Protein AF-A0A536K9H9-F1 (afdb_monomer_lite)

Sequence (132 aa):
MARAPITSTPYPQSTPLVSPMLGVGPGNSGITGDVEVVKGSDAFTLTIRVHGLPPNSNHVSHIHLGSCAVNGSIDVPLQPLAADANGSATSITSVQKPYQIPPAGWYANVNQGPDLQGDDAKSMACGDLKAA

Foldseek 3Di:
DDDDDPPPDPDPWPDKFKWKKFFDDVPRQPKTWIWIWTFDPFKIKIKTKIFNADAQAKWWKFKAFAFPVDTHDGDGTFDIWGHHRRRITMGMGMGRGGPDADPRFIKMFIFNHHDCPDRRVHTGMMTTTDDD

Secondary structure (DSSP, 8-state):
-PPPP-------PPPPEEEEEEE-SGGGTT-EEEEEEEE-SS-EEEEEEEESPPTT-EE-EEEEEE-SSSEEEEEEE-PPEE--TTSEEEEEEEESS-----TT-EEEEEESSSS--GGGGSEEEEEEPPP-

Structure (mmCIF, N/CA/C/O backbone):
data_AF-A0A536K9H9-F1
#
_entry.id   AF-A0A536K9H9-F1
#
loop_
_atom_site.group_PDB
_atom_site.id
_atom_site.type_symbol
_atom_site.label_atom_id
_atom_site.label_alt_id
_atom_site.label_comp_id
_atom_site.label_asym_id
_atom_site.label_entity_id
_atom_site.label_seq_id
_atom_site.pdbx_PDB_ins_code
_atom_site.Cartn_x
_atom_site.Cartn_y
_atom_site.Cartn_z
_atom_site.occupancy
_atom_site.B_iso_or_equiv
_atom_site.auth_seq_id
_atom_site.auth_comp_id
_atom_site.auth_asym_id
_atom_site.auth_atom_id
_atom_site.pdbx_PDB_model_num
ATOM 1 N N . MET A 1 1 ? -32.248 -36.492 19.079 1.00 44.91 1 MET A N 1
ATOM 2 C CA . MET A 1 1 ? -31.679 -35.159 19.376 1.00 44.91 1 MET A CA 1
ATOM 3 C C . MET A 1 1 ? -31.451 -34.456 18.045 1.00 44.91 1 MET A C 1
ATOM 5 O O . MET A 1 1 ? -30.601 -34.905 17.291 1.00 44.91 1 MET A O 1
ATOM 9 N N . ALA A 1 2 ? -32.258 -33.456 17.691 1.00 42.00 2 ALA A N 1
ATOM 10 C CA . ALA A 1 2 ? -32.060 -32.689 16.459 1.00 42.00 2 ALA A CA 1
ATOM 11 C C . ALA A 1 2 ? -31.149 -31.488 16.764 1.00 42.00 2 ALA A C 1
ATOM 13 O O . ALA A 1 2 ? -31.453 -30.715 17.671 1.00 42.00 2 ALA A O 1
ATOM 14 N N . ARG A 1 3 ? -30.017 -31.352 16.053 1.00 52.72 3 ARG A N 1
ATOM 15 C CA . ARG A 1 3 ? -29.170 -30.147 16.119 1.00 52.72 3 ARG A CA 1
ATOM 16 C C . ARG A 1 3 ? -29.959 -28.979 15.531 1.00 52.72 3 ARG A C 1
ATOM 18 O O . ARG A 1 3 ? -30.448 -29.079 14.409 1.00 52.72 3 ARG A O 1
ATOM 25 N N . ALA A 1 4 ? -30.069 -27.895 16.292 1.00 45.06 4 ALA A N 1
ATOM 26 C CA . ALA A 1 4 ? -30.626 -26.640 15.812 1.00 45.06 4 ALA A CA 1
ATOM 27 C C . ALA A 1 4 ? -29.794 -26.096 14.629 1.00 45.06 4 ALA A C 1
ATOM 29 O O . ALA A 1 4 ? -28.568 -26.258 14.626 1.00 45.06 4 ALA A O 1
ATOM 30 N N . PRO A 1 5 ? -30.427 -25.460 13.629 1.00 50.78 5 PRO A N 1
ATOM 31 C CA . PRO A 1 5 ? -29.712 -24.795 12.549 1.00 50.78 5 PRO A CA 1
ATOM 32 C C . PRO A 1 5 ? -28.959 -23.579 13.105 1.00 50.78 5 PRO A C 1
ATOM 34 O O . PRO A 1 5 ? -29.534 -22.745 13.800 1.00 50.78 5 PRO A O 1
ATOM 37 N N . ILE A 1 6 ? -27.664 -23.479 12.799 1.00 51.41 6 ILE A N 1
ATOM 38 C CA . ILE A 1 6 ? -26.878 -22.269 13.052 1.00 51.41 6 ILE A CA 1
ATOM 39 C C . ILE A 1 6 ? -27.337 -21.180 12.080 1.00 51.41 6 ILE A C 1
ATOM 41 O O . ILE A 1 6 ? -26.872 -21.088 10.949 1.00 51.41 6 ILE A O 1
ATOM 45 N N . THR A 1 7 ? -28.283 -20.350 12.501 1.00 46.03 7 THR A N 1
ATOM 46 C CA . THR A 1 7 ? -28.544 -19.073 11.838 1.00 46.03 7 THR A CA 1
ATOM 47 C C . THR A 1 7 ? -27.349 -18.163 12.109 1.00 46.03 7 THR A C 1
ATOM 49 O O . THR A 1 7 ? -27.261 -17.557 13.175 1.00 46.03 7 THR A O 1
ATOM 52 N N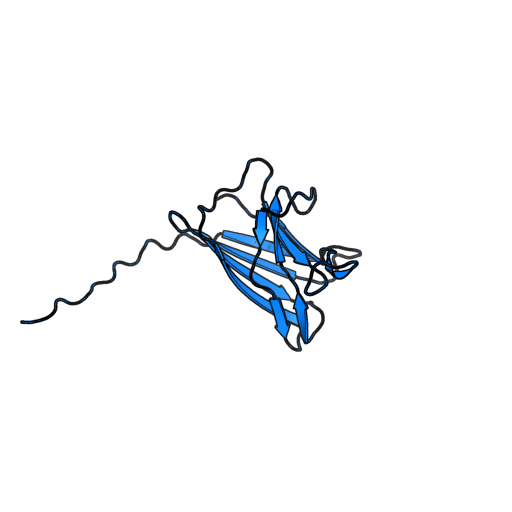 . SER A 1 8 ? -26.398 -18.098 11.174 1.00 50.84 8 SER A N 1
ATOM 53 C CA . SER A 1 8 ? -25.361 -17.069 11.186 1.00 50.84 8 SER A CA 1
ATOM 54 C C . SER A 1 8 ? -26.043 -15.729 10.938 1.00 50.84 8 SER A C 1
ATOM 56 O O . SER A 1 8 ? -26.397 -15.397 9.807 1.00 50.84 8 SER A O 1
ATOM 58 N N . THR A 1 9 ? -26.280 -14.967 11.999 1.00 47.25 9 THR A N 1
ATOM 59 C CA . THR A 1 9 ? -26.594 -13.545 11.874 1.00 47.25 9 THR A CA 1
ATOM 60 C C . THR A 1 9 ? -25.481 -12.890 11.054 1.00 47.25 9 THR A C 1
ATOM 62 O O . THR A 1 9 ? -24.316 -13.049 11.435 1.00 47.25 9 THR A O 1
ATOM 65 N N . PRO A 1 10 ? -25.781 -12.187 9.947 1.00 50.06 10 PRO A N 1
ATOM 66 C CA . PRO A 1 10 ? -24.763 -11.413 9.258 1.00 50.06 10 PRO A CA 1
ATOM 67 C C . PRO A 1 10 ? -24.247 -10.372 10.252 1.00 50.06 10 PRO A C 1
ATOM 69 O O . PRO A 1 10 ? -25.003 -9.518 10.718 1.00 50.06 10 PRO A O 1
ATOM 72 N N . TYR A 1 11 ? -22.973 -10.487 10.635 1.00 50.34 11 TYR A N 1
ATOM 73 C CA . TYR A 1 11 ? -22.268 -9.393 11.297 1.00 50.34 11 TYR A CA 1
ATOM 74 C C . TYR A 1 11 ? -22.500 -8.148 10.431 1.00 50.34 11 TYR A C 1
ATOM 76 O O . TYR A 1 11 ? -22.393 -8.280 9.208 1.00 50.34 11 TYR A O 1
ATOM 84 N N . PRO A 1 12 ? -22.839 -6.973 10.990 1.00 53.72 12 PRO A N 1
ATOM 85 C CA . PRO A 1 12 ? -22.925 -5.767 10.181 1.00 53.72 12 PRO A CA 1
ATOM 86 C C . PRO A 1 12 ? -21.550 -5.561 9.540 1.00 53.72 12 PRO A C 1
ATOM 88 O O . PRO A 1 12 ? -20.596 -5.186 10.220 1.00 53.72 12 PRO A O 1
ATOM 91 N N . GLN A 1 13 ? -21.421 -5.899 8.253 1.00 57.66 13 GLN A N 1
ATOM 92 C CA . GLN A 1 13 ? -20.197 -5.649 7.511 1.00 57.66 13 GLN A CA 1
ATOM 93 C C . GLN A 1 13 ? -20.025 -4.139 7.512 1.00 57.66 13 GLN A C 1
ATOM 95 O O . GLN A 1 13 ? -20.886 -3.405 7.023 1.00 57.66 13 GLN A O 1
ATOM 100 N N . SER A 1 14 ? -18.949 -3.674 8.140 1.00 70.56 14 SER A N 1
ATOM 101 C CA . SER A 1 14 ? -18.581 -2.272 8.061 1.00 70.56 14 SER A CA 1
ATOM 102 C C . SER A 1 14 ? -18.417 -1.905 6.587 1.00 70.56 14 SER A C 1
ATOM 104 O O . SER A 1 14 ? -17.846 -2.675 5.811 1.00 70.56 14 SER A O 1
ATOM 106 N N . THR A 1 15 ? -18.955 -0.752 6.186 1.00 86.50 15 THR A N 1
ATOM 107 C CA . THR A 1 15 ? -18.732 -0.221 4.839 1.00 86.50 15 THR A CA 1
ATOM 108 C C . THR A 1 15 ? -17.222 -0.141 4.599 1.00 86.50 15 THR A C 1
ATOM 110 O O . THR A 1 15 ? -16.534 0.477 5.422 1.00 86.50 15 THR A O 1
ATOM 113 N N . PRO A 1 16 ? -16.694 -0.747 3.520 1.00 93.19 16 PRO A N 1
ATOM 114 C CA . PRO A 1 16 ? -15.275 -0.659 3.219 1.00 93.19 16 PRO A CA 1
ATOM 115 C C . PRO A 1 16 ? -14.850 0.796 3.008 1.00 93.19 16 PRO A C 1
ATOM 117 O O . PRO A 1 16 ? -15.527 1.563 2.319 1.00 93.19 16 PRO A O 1
ATOM 120 N N . LEU A 1 17 ? -13.718 1.177 3.594 1.00 95.44 17 LEU A N 1
ATOM 121 C CA . LEU A 1 17 ? -13.070 2.459 3.334 1.00 95.44 17 LEU A CA 1
ATOM 122 C C . LEU A 1 17 ? -12.069 2.260 2.204 1.00 95.44 17 LEU A C 1
ATOM 124 O O . LEU A 1 17 ? -11.162 1.445 2.339 1.00 95.44 17 LEU A O 1
ATOM 128 N N . VAL A 1 18 ? -12.222 3.007 1.112 1.00 96.94 18 VAL A N 1
ATOM 129 C CA . VAL A 1 18 ? -11.329 2.911 -0.049 1.00 96.94 18 VAL A CA 1
ATOM 130 C C . VAL A 1 18 ? -10.540 4.209 -0.214 1.00 96.94 18 VAL A C 1
ATOM 132 O O . VAL A 1 18 ? -11.107 5.311 -0.320 1.00 96.94 18 VAL A O 1
ATOM 135 N N . SER A 1 19 ? -9.220 4.065 -0.245 1.00 97.62 19 SER A N 1
ATOM 136 C CA . SER A 1 19 ? -8.255 5.131 -0.502 1.00 97.62 19 SER A CA 1
ATOM 137 C C . SER A 1 19 ? -7.493 4.846 -1.795 1.00 97.62 19 SER A C 1
ATOM 139 O O . SER A 1 19 ? -7.047 3.717 -1.982 1.00 97.62 19 SER A O 1
ATOM 141 N N . PRO A 1 20 ? -7.314 5.833 -2.689 1.00 97.44 20 PRO A N 1
ATOM 142 C CA . PRO A 1 20 ? -6.485 5.643 -3.872 1.00 97.44 20 PRO A CA 1
ATOM 143 C C . PRO A 1 20 ? -5.023 5.437 -3.468 1.00 97.44 20 PRO A C 1
ATOM 145 O O . PRO A 1 20 ? -4.535 6.076 -2.535 1.00 97.44 20 PRO A O 1
ATOM 148 N N . MET A 1 21 ? -4.325 4.586 -4.214 1.00 96.81 21 MET A N 1
ATOM 149 C CA . MET A 1 21 ? -2.881 4.422 -4.132 1.00 96.81 21 MET A CA 1
ATOM 150 C C . MET A 1 21 ? -2.253 4.823 -5.462 1.00 96.81 21 MET A C 1
ATOM 152 O O . MET A 1 21 ? -2.638 4.328 -6.521 1.00 96.81 21 MET A O 1
ATOM 156 N N . LEU A 1 22 ? -1.299 5.747 -5.411 1.00 96.31 22 LEU A N 1
ATOM 157 C CA . LEU A 1 22 ? -0.685 6.338 -6.594 1.00 96.31 22 LEU A CA 1
ATOM 158 C C . LEU A 1 22 ? 0.825 6.159 -6.553 1.00 96.31 22 LEU A C 1
ATOM 160 O O . LEU A 1 22 ? 1.443 6.182 -5.488 1.00 96.31 22 LEU A O 1
ATOM 164 N N . GLY A 1 23 ? 1.413 5.995 -7.732 1.00 92.50 23 GLY A N 1
ATOM 165 C CA . GLY A 1 23 ? 2.851 5.919 -7.890 1.00 92.50 23 GLY A CA 1
ATOM 166 C C . GLY A 1 23 ? 3.566 7.205 -7.478 1.00 92.50 23 GLY A C 1
ATOM 167 O O . GLY A 1 23 ? 3.085 8.312 -7.731 1.00 92.50 23 GLY A O 1
ATOM 168 N N . VAL A 1 24 ? 4.740 7.055 -6.870 1.00 87.31 24 VAL A N 1
ATOM 169 C CA . VAL A 1 24 ? 5.606 8.164 -6.451 1.00 87.31 24 VAL A CA 1
ATOM 170 C C . VAL A 1 24 ? 6.867 8.222 -7.317 1.00 87.31 24 VAL A C 1
ATOM 172 O O . VAL A 1 24 ? 7.371 7.203 -7.783 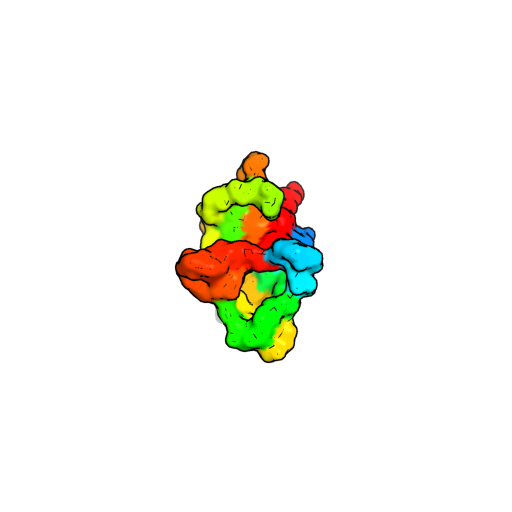1.00 87.31 24 VAL A O 1
ATOM 175 N N . GLY A 1 25 ? 7.379 9.431 -7.557 1.00 79.44 25 GLY A N 1
ATOM 176 C CA . GLY A 1 25 ? 8.531 9.681 -8.431 1.00 79.44 25 GLY A CA 1
ATOM 177 C C . GLY A 1 25 ? 8.192 10.560 -9.643 1.00 79.44 25 GLY A C 1
ATOM 178 O O . GLY A 1 25 ? 7.076 11.080 -9.740 1.00 79.44 25 GLY A O 1
ATOM 179 N N . PRO A 1 26 ? 9.146 10.770 -10.571 1.00 68.94 26 PRO A N 1
ATOM 180 C CA . PRO A 1 26 ? 8.931 11.607 -11.749 1.00 68.94 26 PRO A CA 1
ATOM 181 C C . PRO A 1 26 ? 7.723 11.127 -12.567 1.00 68.94 26 PRO A C 1
ATOM 183 O O . PRO A 1 26 ? 7.652 9.964 -12.957 1.00 68.94 26 PRO A O 1
ATOM 186 N N . GLY A 1 27 ? 6.756 12.017 -12.807 1.00 69.56 27 GLY A N 1
ATOM 187 C CA . GLY A 1 27 ? 5.558 11.702 -13.594 1.00 69.56 27 GLY A CA 1
ATOM 188 C C . GLY A 1 27 ? 4.612 10.670 -12.962 1.00 69.56 27 GLY A C 1
ATOM 189 O O . GLY A 1 27 ? 3.889 10.003 -13.696 1.00 69.56 27 GLY A O 1
ATOM 190 N N . ASN A 1 28 ? 4.619 10.510 -11.632 1.00 66.38 28 ASN A N 1
ATOM 191 C CA . ASN A 1 28 ? 3.802 9.547 -10.873 1.00 66.38 28 ASN A CA 1
ATOM 192 C C . ASN A 1 2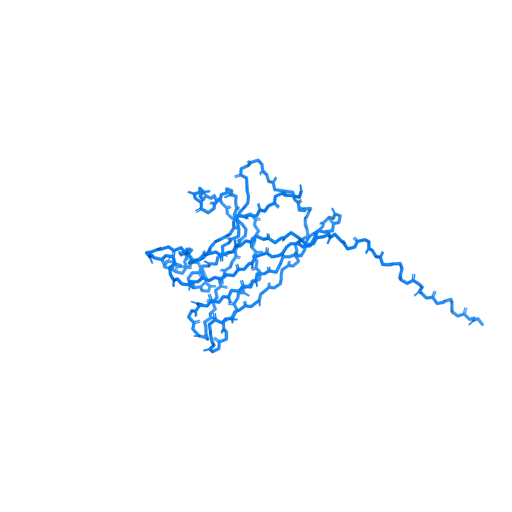8 ? 4.057 8.066 -11.218 1.00 66.38 28 ASN A C 1
ATOM 194 O O . ASN A 1 28 ? 3.249 7.213 -10.860 1.00 66.38 28 ASN A O 1
ATOM 198 N N . SER A 1 29 ? 5.161 7.728 -11.901 1.00 85.25 29 SER A N 1
ATOM 199 C CA . SER A 1 29 ? 5.581 6.371 -12.331 1.00 85.25 29 SER A CA 1
ATOM 200 C C . SER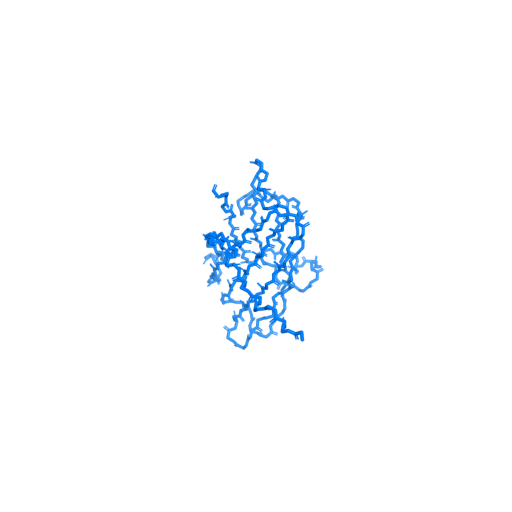 A 1 29 ? 4.594 5.552 -13.192 1.00 85.25 29 SER A C 1
ATOM 202 O O . SER A 1 29 ? 4.993 4.545 -13.767 1.00 85.25 29 SER A O 1
ATOM 204 N N . GLY A 1 30 ? 3.326 5.959 -13.305 1.00 91.50 30 GLY A N 1
ATOM 205 C CA . GLY A 1 30 ? 2.250 5.187 -13.934 1.00 91.50 30 GLY A CA 1
ATOM 206 C C . GLY A 1 30 ? 1.607 4.129 -13.026 1.00 91.50 30 GLY A C 1
ATOM 207 O O . GLY A 1 30 ? 0.603 3.539 -13.422 1.00 91.50 30 GLY A O 1
ATOM 208 N N . ILE A 1 31 ? 2.132 3.908 -11.814 1.00 96.38 31 ILE A N 1
ATOM 209 C CA . ILE A 1 31 ? 1.543 2.976 -10.845 1.00 96.38 31 ILE A CA 1
ATOM 210 C C . ILE A 1 31 ? 0.213 3.531 -10.329 1.00 96.38 31 ILE A C 1
ATOM 212 O O . ILE A 1 31 ? 0.105 4.701 -9.951 1.00 96.38 31 ILE A O 1
ATOM 216 N N . THR A 1 32 ? -0.802 2.672 -10.292 1.00 97.31 32 THR A N 1
ATOM 217 C CA . THR A 1 32 ? -2.146 2.992 -9.792 1.00 97.31 32 THR A CA 1
ATOM 218 C C . THR A 1 32 ? -2.680 1.855 -8.938 1.00 97.31 32 THR A C 1
ATOM 220 O O . THR A 1 32 ? -2.189 0.728 -9.009 1.00 97.31 32 THR A O 1
ATOM 223 N N . GLY A 1 33 ? -3.684 2.143 -8.121 1.00 97.38 33 GLY A N 1
ATOM 224 C CA . GLY A 1 33 ? -4.270 1.151 -7.241 1.00 97.38 33 GLY A CA 1
ATOM 225 C C . GLY A 1 33 ? -5.176 1.754 -6.185 1.00 97.38 33 GLY A C 1
ATOM 226 O O . GLY A 1 33 ? -5.506 2.944 -6.210 1.00 97.38 33 GLY A O 1
ATOM 227 N N . ASP A 1 34 ? -5.538 0.918 -5.225 1.00 98.31 34 ASP A N 1
ATOM 228 C CA . ASP A 1 34 ? -6.311 1.296 -4.055 1.00 98.31 34 ASP A CA 1
ATOM 229 C C . ASP A 1 34 ? -5.919 0.475 -2.828 1.00 98.31 34 ASP A C 1
ATOM 231 O O . ASP A 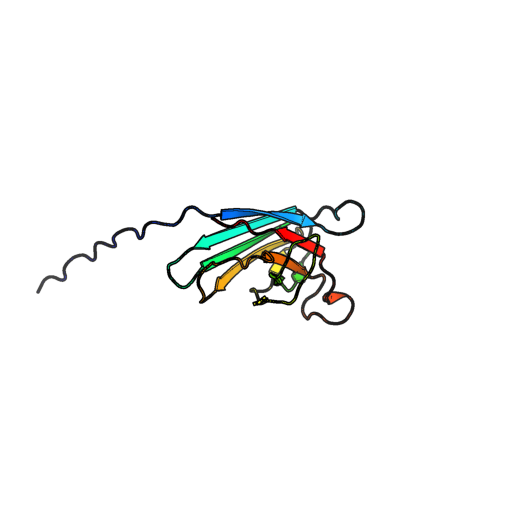1 34 ? -5.311 -0.598 -2.911 1.00 98.31 34 ASP A O 1
ATOM 235 N N . VAL A 1 35 ? -6.281 1.026 -1.676 1.00 98.25 35 VAL A N 1
ATOM 236 C CA . VAL A 1 35 ? -6.262 0.352 -0.390 1.00 98.25 35 VAL A CA 1
ATOM 237 C C . VAL A 1 35 ? -7.680 0.336 0.148 1.00 98.25 35 VAL A C 1
ATOM 239 O O . VAL A 1 35 ? -8.281 1.386 0.384 1.00 98.25 35 VAL A O 1
ATOM 242 N N . GLU A 1 36 ? -8.198 -0.864 0.364 1.00 97.88 36 GLU A N 1
ATOM 243 C CA . GLU A 1 36 ? -9.506 -1.104 0.951 1.00 97.88 36 GLU A CA 1
ATOM 244 C C . GLU A 1 36 ? -9.351 -1.593 2.390 1.00 97.88 36 GLU A C 1
ATOM 246 O O . GLU A 1 36 ? -8.622 -2.547 2.660 1.00 97.88 36 GLU A O 1
ATOM 251 N N . VAL A 1 37 ? -10.071 -0.963 3.314 1.00 97.69 37 VAL A N 1
ATOM 252 C CA . VAL A 1 37 ? -10.092 -1.332 4.728 1.00 97.69 37 VAL A CA 1
ATOM 253 C C . VAL A 1 37 ? -11.496 -1.750 5.138 1.00 97.69 37 VAL A C 1
ATOM 255 O O . VAL A 1 37 ? -12.443 -0.971 5.041 1.00 97.69 37 VAL A O 1
ATOM 258 N N . VAL A 1 38 ? -11.607 -2.952 5.700 1.00 96.00 38 VAL A N 1
ATOM 259 C CA . VAL A 1 38 ? -12.816 -3.447 6.367 1.00 96.00 38 VAL A CA 1
ATOM 260 C C . VAL A 1 38 ? -12.543 -3.547 7.865 1.00 96.00 38 VAL A C 1
ATOM 262 O O . VAL A 1 38 ? -11.669 -4.297 8.305 1.00 96.00 38 VAL A O 1
ATOM 265 N N . LYS A 1 39 ? -13.287 -2.779 8.663 1.00 93.88 39 LYS A N 1
ATOM 266 C CA . LYS A 1 39 ? -13.102 -2.679 10.119 1.00 93.88 39 LYS A CA 1
ATOM 267 C C . LYS A 1 39 ? -13.862 -3.785 10.859 1.00 93.88 39 LYS A C 1
ATOM 269 O O . LYS A 1 39 ? -15.034 -4.026 10.573 1.00 93.88 39 LYS A O 1
ATOM 274 N N . GLY A 1 40 ? -13.226 -4.388 11.853 1.00 91.12 40 GLY A N 1
ATOM 275 C CA . GLY A 1 40 ? -13.850 -5.158 12.933 1.00 91.12 40 GLY A CA 1
ATOM 276 C C . GLY A 1 40 ? -13.808 -4.385 14.258 1.00 91.12 40 GLY A C 1
ATOM 277 O O . GLY A 1 40 ? -13.441 -3.211 14.277 1.00 91.12 40 GLY A O 1
ATOM 278 N N . SER A 1 41 ? -14.188 -5.031 15.367 1.00 86.94 41 SER A N 1
ATOM 279 C CA . SER A 1 41 ? -14.136 -4.411 16.705 1.00 86.94 41 SER A CA 1
ATOM 280 C C . SER A 1 41 ? -12.696 -4.172 17.171 1.00 86.94 41 SER A C 1
ATOM 282 O O . SER A 1 41 ? -12.353 -3.062 17.558 1.00 86.94 41 SER A O 1
ATOM 284 N N . ASP A 1 42 ? -11.849 -5.197 17.046 1.00 92.25 42 ASP A N 1
ATOM 285 C CA . ASP A 1 42 ? -10.467 -5.214 17.557 1.00 92.25 42 ASP A CA 1
ATOM 286 C C . ASP A 1 42 ? -9.450 -5.626 16.487 1.00 92.25 42 ASP A C 1
ATOM 288 O O . ASP A 1 42 ? -8.294 -5.935 16.768 1.00 92.25 42 ASP A O 1
ATOM 292 N N . ALA A 1 43 ? -9.894 -5.641 15.235 1.00 95.44 43 ALA A N 1
ATOM 293 C CA . ALA A 1 43 ? -9.092 -5.994 14.081 1.00 95.44 43 ALA A CA 1
ATOM 294 C C . ALA A 1 43 ? -9.575 -5.219 12.857 1.00 95.44 43 ALA A C 1
ATOM 296 O O . ALA A 1 43 ? -10.690 -4.697 12.834 1.00 95.44 43 ALA A O 1
ATOM 297 N N . PHE A 1 44 ? -8.771 -5.198 11.805 1.00 96.38 44 PHE A N 1
ATOM 298 C CA . PHE A 1 44 ? -9.225 -4.811 10.474 1.00 96.38 44 PHE A CA 1
ATOM 299 C C . PHE A 1 44 ? -8.545 -5.659 9.409 1.00 96.38 44 PHE A C 1
ATOM 301 O O . PHE A 1 44 ? -7.470 -6.217 9.624 1.00 96.38 44 PHE A O 1
ATOM 308 N N . THR A 1 45 ? -9.192 -5.766 8.255 1.00 97.69 45 THR A N 1
ATOM 309 C CA . THR A 1 45 ? -8.593 -6.349 7.056 1.00 97.69 45 THR A CA 1
ATOM 310 C C . THR A 1 45 ? -8.254 -5.227 6.097 1.00 97.69 45 THR A C 1
ATOM 312 O O . THR A 1 45 ? -9.089 -4.358 5.852 1.00 97.69 45 THR A O 1
ATOM 315 N N . LEU A 1 46 ? -7.034 -5.250 5.576 1.00 97.75 46 LEU A N 1
ATOM 316 C CA . LEU A 1 46 ? -6.538 -4.314 4.583 1.00 97.75 46 LEU A CA 1
ATOM 317 C C . LEU A 1 46 ? -6.227 -5.083 3.300 1.00 97.75 46 LEU A C 1
ATOM 319 O O . LEU A 1 46 ? -5.467 -6.050 3.331 1.00 97.75 46 LEU A O 1
ATOM 323 N N . THR A 1 47 ? -6.816 -4.652 2.190 1.00 98.56 47 THR A N 1
ATOM 324 C CA . THR A 1 47 ? -6.538 -5.174 0.851 1.00 98.56 47 THR A CA 1
ATOM 325 C C . THR A 1 47 ? -5.826 -4.100 0.046 1.00 98.56 47 THR A C 1
ATOM 327 O O . THR A 1 47 ? -6.375 -3.019 -0.135 1.00 98.56 47 THR A O 1
ATOM 330 N N . ILE A 1 48 ? -4.618 -4.390 -0.435 1.00 98.50 48 ILE A N 1
ATOM 331 C CA . ILE A 1 48 ? -3.903 -3.539 -1.393 1.00 98.50 48 ILE A CA 1
ATOM 332 C C . ILE A 1 48 ? -4.086 -4.136 -2.781 1.00 98.50 48 ILE A C 1
ATOM 334 O O . ILE A 1 48 ? -3.835 -5.328 -2.964 1.00 98.50 48 ILE A O 1
ATOM 338 N N . ARG A 1 49 ? -4.472 -3.307 -3.754 1.00 98.62 49 ARG A N 1
ATOM 339 C CA . ARG A 1 49 ? -4.527 -3.652 -5.181 1.00 98.62 49 ARG A CA 1
ATOM 340 C C . ARG A 1 49 ? -3.671 -2.669 -5.957 1.00 98.62 49 ARG A C 1
ATOM 342 O O . ARG A 1 49 ? -3.805 -1.465 -5.758 1.00 98.62 49 ARG A O 1
ATOM 349 N N . VAL A 1 50 ? -2.782 -3.171 -6.810 1.00 98.12 50 VAL A N 1
ATOM 350 C CA . VAL A 1 50 ? -1.799 -2.341 -7.523 1.00 98.12 50 VAL A CA 1
ATOM 351 C C . VAL A 1 50 ? -1.637 -2.815 -8.950 1.00 98.12 50 VAL A C 1
ATOM 353 O O . VAL A 1 50 ? -1.618 -4.018 -9.204 1.00 98.12 50 VAL A O 1
ATOM 356 N N . HIS A 1 51 ? -1.448 -1.861 -9.852 1.00 98.12 51 HIS A N 1
ATOM 357 C CA . HIS A 1 51 ? -1.129 -2.069 -11.255 1.00 98.12 51 HIS A CA 1
ATOM 358 C C . HIS A 1 51 ? 0.083 -1.227 -11.652 1.00 98.12 51 HIS A C 1
ATOM 360 O O . HIS A 1 51 ? 0.273 -0.122 -11.141 1.00 98.12 51 HIS A O 1
ATOM 366 N N . GLY A 1 52 ? 0.870 -1.728 -12.604 1.00 96.38 52 GLY A N 1
ATOM 367 C CA . GLY A 1 52 ? 2.059 -1.041 -13.115 1.00 96.38 52 GLY A CA 1
ATOM 368 C C . GLY A 1 52 ? 3.336 -1.322 -12.320 1.00 96.38 52 GLY A C 1
ATOM 369 O O . GLY A 1 52 ? 4.320 -0.604 -12.482 1.00 96.38 52 GLY A O 1
ATOM 370 N N . LEU A 1 53 ? 3.340 -2.355 -11.471 1.00 97.00 53 LEU A N 1
ATOM 371 C CA . LEU A 1 53 ? 4.568 -2.872 -10.865 1.00 97.00 53 LEU A CA 1
ATOM 372 C C . LEU A 1 53 ? 5.452 -3.537 -11.941 1.00 97.00 53 LEU A C 1
ATOM 374 O O . LEU A 1 53 ? 4.935 -3.952 -12.984 1.00 97.00 53 LEU A O 1
ATOM 378 N N . PRO A 1 54 ? 6.771 -3.683 -11.715 1.00 96.44 54 PRO A N 1
ATOM 379 C CA . PRO A 1 54 ? 7.594 -4.568 -12.530 1.00 96.44 54 PRO A CA 1
ATOM 380 C C . PRO A 1 54 ? 6.940 -5.963 -12.656 1.00 96.44 54 PRO A C 1
ATOM 382 O O . PRO A 1 54 ? 6.458 -6.504 -11.666 1.00 96.44 54 PRO A O 1
ATOM 385 N N . PRO A 1 55 ? 6.858 -6.563 -13.854 1.00 98.12 55 PRO A N 1
ATOM 386 C CA . PRO A 1 55 ? 6.276 -7.896 -13.994 1.00 98.12 55 PRO A CA 1
ATOM 387 C C . PRO A 1 55 ? 7.066 -8.980 -13.249 1.00 98.12 55 PRO A C 1
ATOM 389 O O . PRO A 1 55 ? 8.296 -8.988 -13.295 1.00 98.12 55 PRO A O 1
ATOM 392 N N . ASN A 1 56 ? 6.364 -9.953 -12.658 1.00 98.00 56 ASN A N 1
ATOM 393 C CA . ASN A 1 56 ? 6.949 -11.103 -11.946 1.00 98.00 56 ASN A CA 1
ATOM 394 C C . ASN A 1 56 ? 7.909 -10.726 -10.794 1.00 98.00 56 ASN A C 1
ATOM 396 O O . ASN A 1 56 ? 8.882 -11.440 -10.538 1.00 98.00 56 ASN A O 1
ATOM 400 N N . SER A 1 57 ? 7.668 -9.605 -10.112 1.00 98.19 57 SER A N 1
ATOM 401 C CA . SER A 1 57 ? 8.479 -9.120 -8.987 1.00 98.19 57 SER A CA 1
ATOM 402 C C . SER A 1 57 ? 7.775 -9.272 -7.636 1.00 98.19 57 SER A C 1
ATOM 404 O O . SER A 1 57 ? 6.572 -9.520 -7.557 1.00 98.19 57 SER A O 1
ATOM 406 N N . ASN A 1 58 ? 8.538 -9.089 -6.555 1.00 98.31 58 ASN A N 1
ATOM 407 C CA . ASN A 1 58 ? 8.027 -9.072 -5.187 1.00 98.31 58 ASN A CA 1
ATOM 408 C C . ASN A 1 58 ? 8.333 -7.734 -4.515 1.00 98.31 58 ASN A C 1
ATOM 410 O O . ASN A 1 58 ? 9.425 -7.191 -4.677 1.00 98.31 58 ASN A O 1
ATOM 414 N N . HIS A 1 59 ? 7.380 -7.256 -3.722 1.00 98.31 59 HIS A N 1
ATOM 415 C CA . HIS A 1 59 ? 7.433 -5.965 -3.049 1.00 98.31 59 HIS A CA 1
ATOM 416 C C . HIS A 1 59 ? 6.932 -6.091 -1.616 1.00 98.31 59 HIS A C 1
ATOM 418 O O . HIS A 1 59 ? 5.901 -6.718 -1.366 1.00 98.31 59 HIS A O 1
ATOM 424 N N . VAL A 1 60 ? 7.619 -5.460 -0.669 1.00 98.06 60 VAL A N 1
ATOM 425 C CA . VAL A 1 60 ? 7.087 -5.298 0.691 1.00 98.06 60 VAL A CA 1
ATOM 426 C C . VAL A 1 60 ? 6.222 -4.049 0.799 1.00 98.06 60 VAL A C 1
ATOM 428 O O . VAL A 1 60 ? 6.265 -3.148 -0.042 1.00 98.06 60 VAL A O 1
ATOM 431 N N . SER A 1 61 ? 5.363 -4.020 1.811 1.00 98.00 61 SER A N 1
ATOM 432 C CA . SER A 1 61 ? 4.414 -2.932 2.033 1.00 98.00 61 SER A CA 1
ATOM 433 C C . SER A 1 61 ? 4.146 -2.751 3.511 1.00 98.00 61 SER A C 1
ATOM 435 O O . SER A 1 61 ? 4.178 -3.710 4.287 1.00 98.00 61 SER A O 1
ATOM 437 N N . HIS A 1 62 ? 3.879 -1.511 3.896 1.00 98.31 62 HIS A N 1
ATOM 438 C CA . HIS A 1 62 ? 3.699 -1.132 5.287 1.00 98.31 62 HIS A CA 1
ATOM 439 C C . HIS A 1 62 ? 2.601 -0.077 5.412 1.00 98.31 62 HIS A C 1
ATOM 441 O O . HIS A 1 62 ? 2.326 0.672 4.476 1.00 98.31 62 HIS A O 1
ATOM 447 N N . ILE A 1 63 ? 1.996 0.005 6.595 1.00 98.31 63 ILE A N 1
ATOM 448 C CA . ILE A 1 63 ? 1.347 1.230 7.063 1.00 98.31 63 ILE A CA 1
ATOM 449 C C . ILE A 1 63 ? 2.392 2.020 7.840 1.00 98.31 63 ILE A C 1
ATOM 451 O O . ILE A 1 63 ? 3.038 1.482 8.744 1.00 98.31 63 ILE A O 1
ATOM 455 N N . HIS A 1 64 ? 2.524 3.295 7.513 1.00 98.19 64 HIS A N 1
ATOM 456 C CA . HIS A 1 64 ? 3.379 4.250 8.198 1.00 98.19 64 HIS A CA 1
ATOM 457 C C . HIS A 1 64 ? 2.544 5.326 8.891 1.00 98.19 64 HIS A C 1
ATOM 459 O O . HIS A 1 64 ? 1.433 5.644 8.465 1.00 98.19 64 HIS A O 1
ATOM 465 N N . LEU A 1 65 ? 3.111 5.928 9.937 1.00 98.12 65 LEU A N 1
ATOM 466 C CA . LEU A 1 65 ? 2.603 7.179 10.502 1.00 98.12 65 LEU A CA 1
ATOM 467 C C . LEU A 1 65 ? 2.784 8.328 9.504 1.00 98.12 65 LEU A C 1
ATOM 469 O O . LEU A 1 65 ? 3.788 8.365 8.794 1.00 98.12 65 LEU A O 1
ATOM 473 N N . GLY A 1 66 ? 1.864 9.292 9.504 1.00 97.25 66 GLY A N 1
ATOM 474 C CA . GLY A 1 66 ? 1.959 10.476 8.650 1.00 97.25 66 GLY A CA 1
ATOM 475 C C . GLY A 1 66 ? 1.071 10.397 7.411 1.00 97.25 66 GLY A C 1
ATOM 476 O O . GLY A 1 66 ? -0.04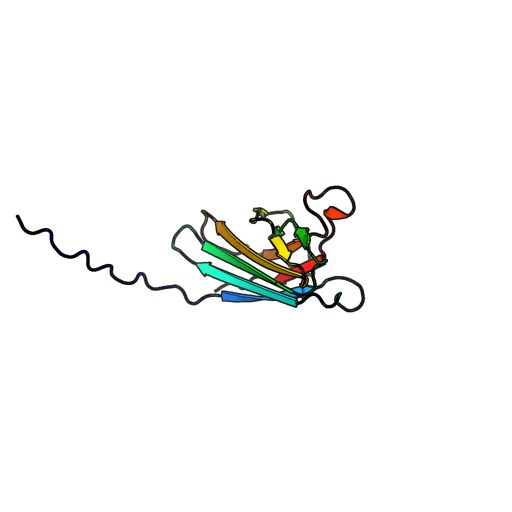8 9.887 7.456 1.00 97.25 66 GLY A O 1
ATOM 477 N N . SER A 1 67 ? 1.602 10.892 6.297 1.00 97.31 67 SER A N 1
ATOM 478 C CA . SER A 1 67 ? 0.977 10.865 4.973 1.00 97.31 67 SER A CA 1
ATOM 479 C C . SER A 1 67 ? 2.010 10.569 3.885 1.00 97.31 67 SER A C 1
ATOM 481 O O . SER A 1 67 ? 3.216 10.670 4.112 1.00 97.31 67 SER A O 1
ATOM 483 N N . CYS A 1 68 ? 1.548 10.304 2.667 1.00 95.69 68 CYS A N 1
ATOM 484 C CA . CYS A 1 68 ? 2.371 10.250 1.461 1.00 95.69 68 CYS A CA 1
ATOM 485 C C . CYS A 1 68 ? 3.332 11.449 1.324 1.00 95.69 68 CYS A C 1
ATOM 487 O O . CYS A 1 68 ? 4.448 11.304 0.826 1.00 95.69 68 CYS A O 1
ATOM 489 N N . ALA A 1 69 ? 2.898 12.641 1.753 1.00 94.75 69 ALA A N 1
ATOM 490 C CA . ALA A 1 69 ? 3.689 13.871 1.687 1.00 94.75 69 ALA A CA 1
ATOM 491 C C . ALA A 1 69 ? 4.625 14.057 2.895 1.00 94.75 69 ALA A C 1
ATOM 493 O O . ALA A 1 69 ? 5.654 14.724 2.781 1.00 94.75 69 ALA A O 1
ATOM 494 N N . VAL A 1 70 ? 4.277 13.485 4.051 1.00 95.38 70 VAL A N 1
ATOM 495 C CA . VAL A 1 70 ? 5.029 13.602 5.305 1.00 95.38 70 VAL A CA 1
ATOM 496 C C . VAL A 1 70 ? 5.232 12.206 5.884 1.00 95.38 70 VAL A C 1
ATOM 498 O O . VAL A 1 70 ? 4.407 11.698 6.641 1.00 95.38 70 VAL A O 1
ATOM 501 N N . ASN A 1 71 ? 6.349 11.589 5.507 1.00 94.31 71 ASN A N 1
ATOM 502 C CA . ASN A 1 71 ? 6.699 10.232 5.911 1.00 94.31 71 ASN A CA 1
ATOM 503 C C . ASN A 1 71 ? 6.931 10.133 7.432 1.00 94.31 71 ASN A C 1
ATOM 505 O O . ASN A 1 71 ? 7.470 11.051 8.053 1.00 94.31 71 ASN A O 1
ATOM 509 N N . GLY A 1 72 ? 6.604 8.978 8.011 1.00 96.25 72 GLY A N 1
ATOM 510 C CA . GLY A 1 72 ? 6.881 8.631 9.405 1.00 96.25 72 GLY A CA 1
ATOM 511 C C . GLY A 1 72 ? 7.334 7.179 9.562 1.00 96.25 72 GLY A C 1
ATOM 512 O O . GLY A 1 72 ? 7.556 6.465 8.581 1.00 96.25 72 GLY A O 1
ATOM 513 N N . SER A 1 73 ? 7.501 6.734 10.809 1.00 96.94 73 SER A N 1
ATOM 514 C CA . SER A 1 73 ? 7.921 5.363 11.118 1.00 96.94 73 SER A CA 1
ATOM 515 C C . SER A 1 73 ? 6.891 4.326 10.662 1.00 96.94 73 SER A C 1
ATOM 517 O O . SER A 1 73 ? 5.696 4.620 10.590 1.00 96.94 73 SER A O 1
ATOM 519 N N . ILE A 1 74 ? 7.357 3.101 10.406 1.00 97.25 74 ILE A N 1
ATOM 520 C CA . ILE A 1 74 ? 6.491 1.940 10.169 1.00 97.25 74 ILE A CA 1
ATOM 521 C C . ILE A 1 74 ? 5.652 1.685 11.424 1.00 97.25 74 ILE A C 1
ATOM 523 O O . ILE A 1 74 ? 6.183 1.653 12.533 1.00 97.25 74 ILE A O 1
ATOM 527 N N . ASP A 1 75 ? 4.354 1.483 11.232 1.00 97.69 75 ASP A N 1
ATOM 528 C CA . ASP A 1 75 ? 3.397 1.153 12.287 1.00 97.69 75 ASP A CA 1
ATOM 529 C C . ASP A 1 75 ? 2.812 -0.261 12.122 1.00 97.69 75 ASP A C 1
ATOM 531 O O . ASP A 1 75 ? 2.585 -0.958 13.112 1.00 97.69 75 ASP A O 1
ATOM 535 N N . VAL A 1 76 ? 2.592 -0.721 10.881 1.00 97.75 76 VAL A N 1
ATOM 536 C CA . VAL A 1 76 ? 2.108 -2.085 10.602 1.00 97.75 76 VAL A CA 1
ATOM 537 C C . VAL A 1 76 ? 2.844 -2.690 9.405 1.00 97.75 76 VAL A C 1
ATOM 539 O O . VAL A 1 76 ? 2.754 -2.127 8.313 1.00 97.75 76 VAL A O 1
ATOM 542 N N . PRO A 1 77 ? 3.523 -3.842 9.551 1.00 97.19 77 PRO A N 1
ATOM 543 C CA . PRO A 1 77 ? 3.977 -4.617 8.403 1.00 97.19 77 PRO A CA 1
ATOM 544 C C . PRO A 1 77 ? 2.791 -5.294 7.714 1.00 97.19 77 PRO A C 1
ATOM 546 O O . PRO A 1 77 ? 1.912 -5.851 8.376 1.00 97.19 77 PRO A O 1
ATOM 549 N N . LEU A 1 78 ? 2.764 -5.250 6.385 1.00 98.19 78 LEU A N 1
ATOM 550 C CA . LEU A 1 78 ? 1.719 -5.876 5.581 1.00 98.19 78 LEU A CA 1
ATOM 551 C C . LEU A 1 78 ? 2.245 -7.126 4.879 1.00 98.19 78 LEU A C 1
ATOM 553 O O . LEU A 1 78 ? 3.451 -7.344 4.758 1.00 98.19 78 LEU A O 1
ATOM 557 N N . GLN A 1 79 ? 1.320 -7.964 4.418 1.00 98.38 79 GLN A N 1
ATOM 558 C CA . GLN A 1 79 ? 1.659 -9.087 3.555 1.00 98.38 79 GLN A CA 1
ATOM 559 C C . GLN A 1 79 ? 2.287 -8.566 2.252 1.00 98.38 79 GLN A C 1
ATOM 561 O O . GLN A 1 79 ? 1.760 -7.610 1.670 1.00 98.38 79 GLN A O 1
ATOM 566 N N . PRO A 1 80 ? 3.386 -9.180 1.781 1.00 97.25 80 PRO A N 1
ATOM 567 C CA . PRO A 1 80 ? 4.068 -8.740 0.573 1.00 97.25 80 PRO A CA 1
ATOM 568 C C . PRO A 1 80 ? 3.161 -8.867 -0.655 1.00 97.25 80 PRO A C 1
ATOM 570 O O . PRO A 1 80 ? 2.230 -9.673 -0.692 1.00 97.25 80 PRO A O 1
ATOM 573 N N . LEU A 1 81 ? 3.455 -8.072 -1.678 1.00 98.56 81 LEU A N 1
ATOM 574 C CA . LEU A 1 81 ? 2.828 -8.164 -2.987 1.00 98.56 81 LEU A CA 1
ATOM 575 C C . LEU A 1 81 ? 3.728 -8.948 -3.936 1.00 98.56 81 LEU A C 1
ATOM 577 O O . LEU A 1 81 ? 4.902 -8.620 -4.092 1.00 98.56 81 LEU A O 1
ATOM 581 N N . ALA A 1 82 ? 3.143 -9.938 -4.604 1.00 98.56 82 ALA A N 1
ATOM 582 C CA . ALA A 1 82 ? 3.739 -10.612 -5.748 1.00 98.56 82 ALA A CA 1
ATOM 583 C C . ALA A 1 82 ? 3.028 -10.121 -7.013 1.00 98.56 82 ALA A C 1
ATOM 585 O O . ALA A 1 82 ? 1.823 -10.339 -7.171 1.00 98.56 82 ALA A O 1
ATOM 586 N N . ALA A 1 83 ? 3.755 -9.419 -7.878 1.00 98.56 83 ALA A N 1
ATOM 587 C CA . ALA A 1 83 ? 3.240 -8.936 -9.147 1.00 98.56 83 ALA A CA 1
ATOM 588 C C . ALA A 1 83 ? 3.200 -10.069 -10.174 1.00 98.56 83 ALA A C 1
ATOM 590 O O . ALA A 1 83 ? 4.161 -10.823 -10.331 1.00 98.56 83 ALA A O 1
ATOM 591 N N . ASP A 1 84 ? 2.091 -10.177 -10.897 1.00 98.62 84 ASP A N 1
ATOM 592 C CA . ASP A 1 84 ? 1.953 -11.110 -12.007 1.00 98.62 84 ASP A CA 1
ATOM 593 C C . ASP A 1 84 ? 2.732 -10.643 -13.255 1.00 98.62 84 ASP A C 1
ATOM 595 O O . ASP A 1 84 ? 3.421 -9.616 -13.264 1.00 98.62 84 ASP A O 1
ATOM 599 N N . ALA A 1 85 ? 2.614 -11.398 -14.348 1.00 98.31 85 ALA A N 1
ATOM 600 C CA . ALA A 1 85 ? 3.255 -11.064 -15.620 1.00 98.31 85 ALA A CA 1
ATOM 601 C C . ALA A 1 85 ? 2.740 -9.753 -16.257 1.00 98.31 85 ALA A C 1
ATOM 603 O O . ALA A 1 85 ? 3.369 -9.246 -17.183 1.00 98.31 85 ALA A O 1
ATOM 604 N N . ASN A 1 86 ? 1.629 -9.196 -15.767 1.00 98.06 86 ASN A N 1
ATOM 605 C CA . ASN A 1 86 ? 1.068 -7.917 -16.199 1.00 98.06 86 ASN A CA 1
ATOM 606 C C . ASN A 1 86 ? 1.405 -6.773 -15.225 1.00 98.06 86 ASN A C 1
ATOM 608 O O . ASN A 1 86 ? 0.886 -5.667 -15.385 1.00 98.06 86 ASN A O 1
ATOM 612 N N . GLY A 1 87 ? 2.228 -7.017 -14.200 1.00 98.00 87 GLY A N 1
ATOM 613 C CA . GLY A 1 87 ? 2.563 -6.009 -13.193 1.00 98.00 87 GLY A CA 1
ATOM 614 C C . GLY A 1 87 ? 1.407 -5.690 -12.241 1.00 98.00 87 GLY A C 1
ATOM 615 O O . GLY A 1 87 ? 1.354 -4.590 -11.687 1.00 98.00 87 GLY A O 1
ATOM 616 N N . SER A 1 88 ? 0.452 -6.612 -12.090 1.00 98.62 88 SER A N 1
ATOM 617 C CA . SER A 1 88 ? -0.678 -6.478 -11.171 1.00 98.62 88 SER A CA 1
ATOM 618 C C . SER A 1 88 ? -0.469 -7.333 -9.930 1.00 98.62 88 SER A C 1
ATOM 620 O O . SER A 1 88 ? -0.035 -8.478 -10.024 1.00 98.62 88 SER A O 1
ATOM 622 N N . ALA A 1 89 ? -0.805 -6.794 -8.762 1.00 98.56 89 ALA A N 1
ATOM 623 C CA . ALA A 1 89 ? -0.712 -7.517 -7.503 1.00 98.56 89 ALA A CA 1
ATOM 624 C C . ALA A 1 89 ? -1.903 -7.206 -6.598 1.00 98.56 89 ALA A C 1
ATOM 626 O O . ALA A 1 89 ? -2.447 -6.100 -6.596 1.00 98.56 89 ALA A O 1
ATOM 627 N N . THR A 1 90 ? -2.301 -8.189 -5.797 1.00 98.69 90 THR A N 1
ATOM 628 C CA . THR A 1 90 ? -3.250 -8.002 -4.700 1.00 98.69 90 THR A CA 1
ATOM 629 C C . THR A 1 90 ? -2.721 -8.709 -3.466 1.00 98.69 90 THR A C 1
ATOM 631 O O . THR A 1 90 ? -2.272 -9.849 -3.549 1.00 98.69 90 THR A O 1
ATOM 634 N N . SER A 1 91 ? -2.784 -8.036 -2.324 1.00 98.38 91 SER A N 1
ATOM 635 C CA . SER A 1 91 ? -2.396 -8.594 -1.031 1.00 98.38 91 SER A CA 1
ATOM 636 C C . SER A 1 91 ? -3.456 -8.269 0.011 1.00 98.38 91 SER A C 1
ATOM 638 O O . SER A 1 91 ? -4.034 -7.183 -0.002 1.00 98.38 91 SER A O 1
ATOM 640 N N . ILE A 1 92 ? -3.724 -9.224 0.900 1.00 98.56 92 ILE A N 1
ATOM 641 C CA . ILE A 1 92 ? -4.706 -9.102 1.977 1.00 98.56 92 ILE A CA 1
ATOM 642 C C . ILE A 1 92 ? -3.981 -9.327 3.298 1.00 98.56 92 ILE A C 1
ATOM 644 O O . ILE A 1 92 ? -3.363 -10.367 3.511 1.00 98.56 92 ILE A O 1
ATOM 648 N N . THR A 1 93 ? -4.083 -8.358 4.203 1.00 98.62 93 THR A N 1
ATOM 649 C CA . THR A 1 93 ? -3.499 -8.422 5.544 1.00 98.62 93 THR A CA 1
ATOM 650 C C . THR A 1 93 ? -4.588 -8.273 6.595 1.00 98.62 93 THR A C 1
ATOM 652 O O . THR A 1 93 ? -5.309 -7.277 6.610 1.00 98.62 93 THR A O 1
ATOM 655 N N . SER A 1 94 ? -4.683 -9.232 7.514 1.00 98.00 94 SER A N 1
ATOM 656 C CA . SER A 1 94 ? -5.493 -9.093 8.727 1.00 98.00 94 SER A CA 1
ATOM 657 C C . SER A 1 94 ? -4.635 -8.544 9.861 1.00 98.00 94 SER A C 1
ATOM 659 O O . SER A 1 94 ? -3.659 -9.168 10.270 1.00 98.00 94 SER A O 1
ATOM 661 N N . VAL A 1 95 ? -5.018 -7.392 10.400 1.00 97.25 95 VAL A N 1
ATOM 662 C CA . VAL A 1 95 ? -4.299 -6.709 11.476 1.00 97.25 95 VAL A CA 1
ATOM 663 C C . VAL A 1 95 ? -5.093 -6.858 12.767 1.00 97.25 95 VAL A C 1
ATOM 665 O O . VAL A 1 95 ? -6.250 -6.452 12.834 1.00 97.25 95 VAL A O 1
ATOM 668 N N . GLN A 1 96 ? -4.476 -7.436 13.798 1.00 96.62 96 GLN A N 1
ATOM 669 C CA . GLN A 1 96 ? -5.100 -7.676 15.107 1.00 96.62 96 GLN A CA 1
ATOM 670 C C . GLN A 1 96 ? -4.954 -6.457 16.031 1.00 96.62 96 GLN A C 1
ATOM 672 O O . GLN A 1 96 ? -4.364 -6.537 17.106 1.00 96.62 96 GLN A O 1
ATOM 677 N N . LYS A 1 97 ? -5.427 -5.300 15.559 1.00 94.06 97 LYS A N 1
ATOM 678 C CA . LYS A 1 97 ? -5.627 -4.095 16.371 1.00 94.06 97 LYS A CA 1
ATOM 679 C C . LYS A 1 97 ? -6.800 -3.279 15.817 1.00 94.06 97 LYS A C 1
ATOM 681 O O . LYS A 1 97 ? -7.091 -3.400 14.624 1.00 94.06 97 LYS A O 1
ATOM 686 N N . PRO A 1 98 ? -7.460 -2.430 16.625 1.00 93.56 98 PRO A N 1
ATOM 687 C CA . PRO A 1 98 ? -8.509 -1.545 16.132 1.00 93.56 98 PRO A CA 1
ATOM 688 C C . PRO A 1 98 ? -8.014 -0.653 14.987 1.00 93.56 98 PRO A C 1
ATOM 690 O O . PRO A 1 98 ? -6.889 -0.150 15.017 1.00 93.56 98 PRO A O 1
ATOM 693 N N . TYR A 1 99 ? -8.870 -0.407 13.994 1.00 95.38 99 TYR A N 1
ATOM 694 C CA . TYR A 1 99 ? -8.578 0.586 12.960 1.00 95.38 99 TYR A CA 1
ATOM 695 C C . TYR A 1 99 ? -8.779 1.997 13.519 1.00 95.38 99 TYR A C 1
ATOM 697 O O . TYR A 1 99 ? -9.870 2.567 13.447 1.00 95.38 99 TYR A O 1
ATOM 705 N N . GLN A 1 100 ? -7.725 2.529 14.129 1.00 94.75 100 GLN A N 1
ATOM 706 C CA . GLN A 1 100 ? -7.694 3.850 14.744 1.00 94.75 100 GLN A CA 1
ATOM 707 C C . GLN A 1 100 ? -6.489 4.614 14.203 1.00 94.75 100 GLN A C 1
ATOM 709 O O . GLN A 1 100 ? -5.358 4.391 14.629 1.00 94.75 100 GLN A O 1
ATOM 714 N N . ILE A 1 101 ? -6.744 5.503 13.243 1.00 95.25 101 ILE A N 1
ATOM 715 C CA . ILE A 1 101 ? -5.700 6.340 12.655 1.00 95.25 101 ILE A CA 1
ATOM 716 C C . ILE A 1 101 ? -5.278 7.399 13.691 1.00 95.25 101 ILE A C 1
ATOM 718 O O . ILE A 1 101 ? -6.139 8.129 14.190 1.00 95.25 101 ILE A O 1
ATOM 722 N N . PRO A 1 102 ? -3.982 7.502 14.038 1.00 94.88 102 PRO A N 1
ATOM 723 C CA . PRO A 1 102 ? -3.490 8.503 14.978 1.00 94.88 102 PRO A CA 1
ATOM 724 C C . PRO A 1 102 ? -3.608 9.923 14.397 1.00 94.88 102 PRO A C 1
ATOM 726 O O . PRO A 1 102 ? -3.701 10.076 13.182 1.00 94.88 102 PRO A O 1
ATOM 729 N N . PRO A 1 103 ? -3.519 10.990 15.220 1.00 94.81 103 PRO A N 1
ATOM 730 C CA . PRO A 1 103 ? -3.612 12.374 14.735 1.00 94.81 103 PRO A CA 1
ATOM 731 C C . PRO A 1 103 ? -2.591 12.743 13.651 1.00 94.81 103 PRO A C 1
ATOM 733 O O . PRO A 1 103 ? -2.851 13.623 12.838 1.00 94.81 103 PRO A O 1
ATOM 736 N N . ALA A 1 104 ? -1.438 12.069 13.634 1.00 94.12 104 ALA A N 1
ATOM 737 C CA . ALA A 1 104 ? -0.424 12.236 12.596 1.00 94.12 104 ALA A CA 1
ATOM 738 C C . ALA A 1 104 ? -0.866 11.699 11.220 1.00 94.12 104 ALA A C 1
ATOM 740 O O . ALA A 1 104 ? -0.271 12.075 10.218 1.00 94.12 104 ALA A O 1
ATOM 741 N N . GLY A 1 105 ? -1.891 10.847 11.164 1.00 97.69 105 GLY A N 1
ATOM 742 C CA . GLY A 1 105 ? -2.336 10.157 9.958 1.00 97.69 105 GLY A CA 1
ATOM 743 C C . GLY A 1 105 ? -1.697 8.780 9.780 1.00 97.69 105 GLY A C 1
ATOM 744 O O . GLY A 1 105 ? -0.768 8.400 10.502 1.00 97.69 105 GLY A O 1
ATOM 745 N N . TRP A 1 106 ? -2.223 8.047 8.800 1.00 98.12 106 TRP A N 1
ATOM 746 C CA . TRP A 1 106 ? -1.648 6.818 8.268 1.00 98.12 106 TRP A CA 1
ATOM 747 C C . TRP A 1 106 ? -1.630 6.872 6.748 1.00 98.12 106 TRP A C 1
ATOM 749 O O . TRP A 1 106 ? -2.599 7.307 6.125 1.00 98.12 106 TRP A O 1
ATOM 759 N N . TYR A 1 107 ? -0.581 6.316 6.157 1.00 98.50 107 TYR A N 1
ATOM 760 C CA . TYR A 1 107 ? -0.554 5.982 4.739 1.00 98.50 107 TYR A CA 1
ATOM 761 C C . TYR A 1 107 ? -0.012 4.569 4.560 1.00 98.50 107 TYR A C 1
ATOM 763 O O . TYR A 1 107 ? 0.830 4.113 5.336 1.00 98.50 107 TYR A O 1
ATOM 771 N N . ALA A 1 108 ? -0.515 3.869 3.549 1.00 98.38 108 ALA A N 1
ATOM 772 C CA . ALA A 1 108 ? 0.082 2.621 3.105 1.00 98.38 108 ALA A CA 1
ATOM 773 C C . ALA A 1 108 ? 1.066 2.907 1.973 1.00 98.38 108 ALA A C 1
ATOM 775 O O . ALA A 1 108 ? 0.851 3.828 1.179 1.00 98.38 108 ALA A O 1
ATOM 776 N N . ASN A 1 109 ? 2.124 2.112 1.883 1.00 97.94 109 ASN A N 1
ATOM 777 C CA . ASN A 1 109 ? 3.094 2.203 0.806 1.00 97.94 109 ASN A CA 1
ATOM 778 C C . ASN A 1 109 ? 3.415 0.838 0.196 1.00 97.94 109 ASN A C 1
ATOM 780 O O . ASN A 1 109 ? 3.218 -0.197 0.827 1.00 97.94 109 ASN A O 1
ATOM 784 N N . VAL A 1 110 ? 3.972 0.870 -1.012 1.00 98.06 110 VAL A N 1
ATOM 785 C CA . VAL A 1 110 ? 4.631 -0.266 -1.662 1.00 98.06 110 VAL A CA 1
ATOM 786 C C . VAL A 1 110 ? 6.078 0.120 -1.913 1.00 98.06 110 VAL A C 1
ATOM 788 O O . VAL A 1 110 ? 6.351 1.216 -2.406 1.00 98.06 110 VAL A O 1
ATOM 791 N N . ASN A 1 111 ? 7.005 -0.758 -1.551 1.00 97.38 111 ASN A N 1
ATOM 792 C CA . ASN A 1 111 ? 8.441 -0.551 -1.688 1.00 97.38 111 ASN A CA 1
ATOM 793 C C . ASN A 1 111 ? 8.985 -1.155 -2.996 1.00 97.38 111 ASN A C 1
ATOM 795 O O . ASN A 1 111 ? 8.379 -2.058 -3.565 1.00 97.38 111 ASN A O 1
ATOM 799 N N . GLN A 1 112 ? 10.136 -0.676 -3.474 1.00 95.81 112 GLN A N 1
ATOM 800 C CA . GLN A 1 112 ? 10.725 -1.097 -4.751 1.00 95.81 112 GLN A CA 1
ATOM 801 C C . GLN A 1 112 ? 11.115 -2.575 -4.801 1.00 95.81 112 GLN A C 1
ATOM 803 O O . GLN A 1 112 ? 11.021 -3.169 -5.874 1.00 95.81 112 GLN A O 1
ATOM 808 N N . GLY A 1 113 ? 11.500 -3.167 -3.672 1.00 94.44 113 GLY A N 1
ATOM 809 C CA . GLY A 1 113 ? 11.962 -4.549 -3.635 1.00 94.44 113 GLY A CA 1
ATOM 810 C C . GLY A 1 113 ? 11.475 -5.343 -2.424 1.00 94.44 113 GLY A C 1
ATOM 811 O O . GLY A 1 113 ? 10.570 -4.906 -1.702 1.00 94.44 113 GLY A O 1
ATOM 812 N N . PRO A 1 114 ? 12.033 -6.547 -2.221 1.00 96.50 114 PRO A N 1
ATOM 813 C CA . PRO A 1 114 ? 11.460 -7.544 -1.327 1.00 96.50 114 PRO A CA 1
ATOM 814 C C . PRO A 1 114 ? 11.932 -7.473 0.132 1.00 96.50 114 PRO A C 1
ATOM 816 O O . PRO A 1 114 ? 11.378 -8.208 0.947 1.00 96.50 114 PRO A O 1
ATOM 819 N N . ASP A 1 115 ? 12.942 -6.670 0.491 1.00 92.62 115 ASP A N 1
ATOM 820 C CA . ASP A 1 115 ? 13.583 -6.806 1.813 1.00 92.62 115 ASP A CA 1
ATOM 821 C C . ASP A 1 115 ? 14.056 -5.503 2.492 1.00 92.62 115 ASP A C 1
ATOM 823 O O . ASP A 1 115 ? 14.758 -5.557 3.502 1.00 92.62 115 ASP A O 1
ATOM 827 N N . LEU A 1 116 ? 13.631 -4.333 1.995 1.00 93.50 116 LEU A N 1
ATOM 828 C CA . LEU A 1 116 ? 14.006 -3.007 2.519 1.00 93.50 116 LEU A CA 1
ATOM 829 C C . LEU A 1 116 ? 15.523 -2.719 2.539 1.00 93.50 116 LEU A C 1
ATOM 831 O O . LEU A 1 116 ? 15.960 -1.808 3.249 1.00 93.50 116 LEU A O 1
ATOM 835 N N . GLN A 1 117 ? 16.348 -3.443 1.779 1.00 95.50 117 GLN A N 1
ATOM 836 C CA . GLN A 1 117 ? 17.779 -3.154 1.694 1.00 95.50 117 GLN A CA 1
ATOM 837 C C . GLN A 1 117 ? 18.095 -2.151 0.581 1.00 95.50 117 GLN A C 1
ATOM 839 O O . GLN A 1 117 ? 17.709 -2.315 -0.571 1.00 95.50 117 GLN A O 1
ATOM 844 N N . GLY A 1 118 ? 18.856 -1.104 0.912 1.00 94.69 118 GLY A N 1
ATOM 845 C CA . GLY A 1 118 ? 19.316 -0.122 -0.071 1.00 94.69 118 GLY A CA 1
ATOM 846 C C . GLY A 1 118 ? 18.162 0.499 -0.862 1.00 94.69 118 GLY A C 1
ATOM 847 O O . GLY A 1 118 ? 17.271 1.125 -0.286 1.00 94.69 118 GLY A O 1
ATOM 848 N N . ASP A 1 119 ? 18.185 0.324 -2.183 1.00 93.44 119 ASP A N 1
ATOM 849 C CA . ASP A 1 119 ? 17.151 0.853 -3.074 1.00 93.44 119 ASP A CA 1
ATOM 850 C C . ASP A 1 119 ? 15.796 0.158 -2.896 1.00 93.44 119 ASP A C 1
ATOM 852 O O . ASP A 1 119 ? 14.767 0.801 -3.098 1.00 93.44 119 ASP A O 1
ATOM 856 N N . ASP A 1 120 ? 15.762 -1.077 -2.390 1.00 95.12 120 ASP A N 1
ATOM 857 C CA . ASP A 1 120 ? 14.515 -1.805 -2.149 1.00 95.12 120 ASP A CA 1
ATOM 858 C C . ASP A 1 120 ? 13.644 -1.119 -1.092 1.00 95.12 120 ASP A C 1
ATOM 860 O O . ASP A 1 120 ? 12.429 -1.291 -1.097 1.00 95.12 120 ASP A O 1
ATOM 864 N N . ALA A 1 121 ? 14.230 -0.287 -0.222 1.00 94.19 121 ALA A N 1
ATOM 865 C CA . ALA A 1 121 ? 13.504 0.512 0.763 1.00 94.19 121 ALA A CA 1
ATOM 866 C C . ALA A 1 121 ? 12.759 1.712 0.164 1.00 94.19 121 ALA A C 1
ATOM 868 O O . ALA A 1 121 ? 11.917 2.309 0.839 1.00 94.19 121 ALA A O 1
ATOM 869 N N . LYS A 1 122 ? 13.040 2.107 -1.081 1.00 93.75 122 LYS A N 1
ATOM 870 C CA . LYS A 1 122 ? 12.375 3.260 -1.693 1.00 93.75 122 LYS A CA 1
ATOM 871 C C . LYS A 1 122 ? 10.899 2.954 -1.902 1.00 93.75 122 LYS A C 1
ATOM 873 O O . LYS A 1 122 ? 10.532 1.884 -2.376 1.00 93.75 122 LYS A O 1
ATOM 878 N N . SER A 1 123 ? 10.048 3.907 -1.550 1.00 94.69 123 SER A N 1
ATOM 879 C CA . SER A 1 123 ? 8.620 3.818 -1.838 1.00 94.69 123 SER A CA 1
ATOM 880 C C . SER A 1 123 ? 8.389 4.040 -3.335 1.00 94.69 123 SER A C 1
ATOM 882 O O . SER A 1 123 ? 8.976 4.958 -3.907 1.00 94.69 123 SER A O 1
ATOM 884 N N . MET A 1 124 ? 7.561 3.210 -3.967 1.00 95.62 124 MET A N 1
ATOM 885 C CA . MET A 1 124 ? 7.179 3.326 -5.382 1.00 95.62 124 MET A CA 1
ATOM 886 C C . MET A 1 124 ? 5.709 3.695 -5.568 1.00 95.62 124 MET A C 1
ATOM 888 O O . MET A 1 124 ? 5.353 4.269 -6.591 1.00 95.62 124 MET A O 1
ATOM 892 N N . ALA A 1 125 ? 4.867 3.431 -4.570 1.00 97.12 125 ALA A N 1
ATOM 893 C CA . ALA A 1 125 ? 3.490 3.899 -4.525 1.00 97.12 125 ALA A CA 1
ATOM 894 C C . ALA A 1 125 ? 3.050 4.134 -3.083 1.00 97.12 125 ALA A C 1
ATOM 896 O O . ALA A 1 125 ? 3.561 3.494 -2.162 1.00 97.12 125 ALA A O 1
ATOM 897 N N . CYS A 1 126 ? 2.104 5.046 -2.885 1.00 97.69 126 CYS A N 1
ATOM 898 C CA . CYS A 1 126 ? 1.533 5.310 -1.573 1.00 97.69 126 CYS A CA 1
ATOM 899 C C . CYS A 1 126 ? 0.079 5.790 -1.661 1.00 97.69 126 CYS A C 1
ATOM 901 O O . CYS A 1 126 ? -0.362 6.297 -2.697 1.00 97.69 126 CYS A O 1
ATOM 903 N N . GLY A 1 127 ? -0.674 5.605 -0.577 1.00 97.62 127 GLY A N 1
ATOM 904 C CA . GLY A 1 127 ? -2.049 6.080 -0.446 1.00 97.62 127 GLY A CA 1
ATOM 905 C C . GLY A 1 127 ? -2.381 6.467 0.992 1.00 97.62 127 GLY A C 1
ATOM 906 O O . GLY A 1 127 ? -2.206 5.662 1.910 1.00 97.62 127 GLY A O 1
ATOM 907 N N . ASP A 1 128 ? -2.878 7.692 1.182 1.00 98.19 128 ASP A N 1
ATOM 908 C CA . ASP A 1 128 ? -3.325 8.192 2.486 1.00 98.19 128 ASP A CA 1
ATOM 909 C C . ASP A 1 128 ? -4.610 7.481 2.923 1.00 98.19 128 ASP A C 1
ATOM 911 O O . ASP A 1 128 ? -5.623 7.460 2.210 1.00 98.19 128 ASP A O 1
ATOM 915 N N . LEU A 1 129 ? -4.584 6.883 4.111 1.00 97.56 129 LEU A N 1
ATOM 916 C CA . LEU A 1 129 ? -5.708 6.130 4.646 1.00 97.56 129 LEU A CA 1
ATOM 917 C C . LEU A 1 129 ? -6.715 7.073 5.305 1.00 97.56 129 LEU A C 1
ATOM 919 O O . LEU A 1 129 ? -6.362 7.973 6.066 1.00 97.56 129 LEU A O 1
ATOM 923 N N . LYS A 1 130 ? -7.997 6.862 5.008 1.00 91.75 130 LYS A N 1
ATOM 924 C CA . LYS A 1 130 ? -9.078 7.692 5.542 1.00 91.75 130 LYS A CA 1
ATOM 925 C C . LYS A 1 130 ? -9.510 7.198 6.913 1.00 91.75 130 LYS A C 1
ATOM 927 O O . LYS A 1 130 ? -9.761 6.009 7.102 1.00 91.75 130 LYS A O 1
ATOM 932 N N . ALA A 1 131 ? -9.686 8.134 7.841 1.00 85.88 131 ALA A N 1
ATOM 933 C CA . ALA A 1 131 ? -10.519 7.875 9.004 1.00 85.88 131 ALA A CA 1
ATOM 934 C C . ALA A 1 131 ? -11.969 7.642 8.540 1.00 85.88 131 ALA A C 1
ATOM 936 O O . ALA A 1 131 ? -12.380 8.151 7.493 1.00 85.88 131 ALA A O 1
ATOM 937 N N . ALA A 1 132 ? -12.704 6.826 9.293 1.00 68.88 132 ALA A N 1
ATOM 938 C CA . ALA A 1 132 ? -14.113 6.548 9.025 1.00 68.88 132 ALA A CA 1
ATOM 939 C C . ALA A 1 132 ? -15.020 7.733 9.362 1.00 68.88 132 ALA A C 1
ATOM 941 O O . ALA A 1 132 ? -14.672 8.470 10.311 1.00 68.88 132 ALA A O 1
#

pLDDT: mean 90.44, std 14.87, range [42.0, 98.69]

Radius of gyration: 16.84 Å; chains: 1; bounding box: 51×49×36 Å